Protein AF-J9FR37-F1 (afdb_monomer)

Solvent-accessible surface area (backbone atoms only — not comparable to full-atom values): 6669 Å² total; per-residue (Å²): 120,91,91,59,54,66,84,70,44,48,72,53,49,55,56,48,44,52,53,25,56,75,68,74,44,88,41,66,37,72,61,42,60,68,57,27,60,74,72,64,44,54,15,34,37,24,54,89,86,44,67,54,56,48,58,48,40,70,74,58,43,90,83,41,47,37,31,35,55,22,74,49,56,66,43,48,56,51,39,56,76,31,67,40,76,46,68,50,74,40,38,58,58,89,67,84,90,48,95,80,69,65,75,61,36,39,72,66,42,50,63,73,57,109

Sequence (114 aa):
MKGATDEEVEPIALRLQEACRKAGATFILDDRVELCQKIKADGVHLGKNDMPVDQARQMLGEEFLIGGTANTFEDIRALKRRSADYIGCGPFRFTTTKEKLAPTLGLDGYRAIM

Radius of gyration: 15.0 Å; Cα contacts (8 Å, |Δi|>4): 151; chains: 1; bounding box: 32×30×41 Å

Nearest PDB structures (foldseek):
  3nl6-assembly1_A-2  TM=9.222E-01  e=8.484E-09  Nakaseomyces glabratus
  3nl5-assembly1_B-2  TM=9.373E-01  e=5.311E-08  Nakaseomyces glabratus
  3nl6-assembly1_C-2  TM=9.096E-01  e=5.311E-08  Nakaseomyces glabratus
  3nl5-assembly1_C-2  TM=9.455E-01  e=1.245E-07  Nakaseomyces glabratus
  3o63-assembly2_B-3  TM=9.100E-01  e=4.047E-07  Mycobacterium tuberculosis

Foldseek 3Di:
DPPDDLVVCLVVLLVVQVVCVVVVHAREDELCLPSCQVSVGQAYEYEPPGPDLLVSCVVNPPRHAYEYEDAALVRVVVCVVSPHPYYDYFDQDDDPPDPDDDPGCHPVNVVVND

Secondary structure (DSSP, 8-state):
-TT--HHHHHHHHHHHHHHHHHHT---EEES-HHHHHHHT-SEEEE-TTSS-HHHHHHHHGGGSEEEEEESSHHHHHHHHHTT-SEEEE--SS--SS-SSPPPP-HHHHHHHH-

InterPro domains:
  IPR013785 Aldolase-type TIM barrel [G3DSA:3.20.20.70] (1-114)
  IPR022998 Thiamine phosphate synthase/TenI [PF02581] (2-113)
  IPR022998 Thiamine phosphate synthase/TenI [cd00564] (2-113)
  IPR036206 Thiamin phosphate synthase superfamily [SSF51391] (2-113)

pLDDT: mean 95.05, std 5.68, range [71.25, 98.81]

Mean predicted aligned error: 3.2 Å

Structure (mmCIF, N/CA/C/O backbone):
data_AF-J9FR37-F1
#
_entry.id   AF-J9FR37-F1
#
loop_
_atom_site.group_PDB
_atom_site.id
_atom_site.type_symbol
_atom_site.label_atom_id
_atom_site.label_alt_id
_atom_site.label_comp_id
_atom_site.label_asym_id
_atom_site.label_entity_id
_atom_site.label_seq_id
_atom_site.pdbx_PDB_ins_code
_atom_site.Cartn_x
_atom_site.Cartn_y
_atom_site.Cartn_z
_atom_site.occupancy
_atom_site.B_iso_or_equiv
_atom_site.auth_seq_id
_atom_site.auth_comp_id
_atom_site.auth_asym_id
_atom_site.auth_atom_id
_atom_site.pdbx_PDB_model_num
ATOM 1 N N . MET A 1 1 ? 1.545 10.202 6.184 1.00 71.25 1 MET A N 1
ATOM 2 C CA . MET A 1 1 ? 2.615 11.225 6.260 1.00 71.25 1 MET A CA 1
ATOM 3 C C . MET A 1 1 ? 3.949 10.506 6.234 1.00 71.25 1 MET A C 1
ATOM 5 O O . MET A 1 1 ? 4.179 9.659 7.093 1.00 71.25 1 MET A O 1
ATOM 9 N N . LYS A 1 2 ? 4.783 10.768 5.224 1.00 80.12 2 LYS A N 1
ATOM 10 C CA . LYS A 1 2 ? 6.084 10.102 5.092 1.00 80.12 2 LYS A CA 1
ATOM 11 C C . LYS A 1 2 ? 7.061 10.710 6.105 1.00 80.12 2 LYS A C 1
ATOM 13 O O . LYS A 1 2 ? 7.136 11.930 6.193 1.00 80.12 2 LYS A O 1
ATOM 18 N N . GLY A 1 3 ? 7.746 9.875 6.886 1.00 85.81 3 GLY A N 1
ATOM 19 C CA . GLY A 1 3 ? 8.700 10.310 7.920 1.00 85.81 3 GLY A CA 1
ATOM 20 C C . GLY A 1 3 ? 8.108 10.671 9.291 1.00 85.81 3 GLY A C 1
ATOM 21 O O . GLY A 1 3 ? 8.877 10.887 10.217 1.00 85.81 3 GLY A O 1
ATOM 22 N N . ALA A 1 4 ? 6.780 10.707 9.439 1.00 93.06 4 ALA A N 1
ATOM 23 C CA . ALA A 1 4 ? 6.120 10.909 10.734 1.00 93.06 4 ALA A CA 1
ATOM 24 C C . ALA A 1 4 ? 6.113 9.621 11.575 1.00 93.06 4 ALA A C 1
ATOM 26 O O . ALA A 1 4 ? 6.096 8.521 11.007 1.00 93.06 4 ALA A O 1
ATOM 27 N N . THR A 1 5 ? 6.072 9.732 12.901 1.00 96.06 5 THR A N 1
ATOM 28 C CA . THR A 1 5 ? 5.952 8.559 13.783 1.00 96.06 5 THR A CA 1
ATOM 29 C C . THR A 1 5 ? 4.521 8.016 13.808 1.00 96.06 5 THR A C 1
ATOM 31 O O . THR A 1 5 ? 3.587 8.653 13.312 1.00 96.06 5 THR A O 1
ATOM 34 N N . ASP A 1 6 ? 4.328 6.811 14.346 1.00 95.81 6 ASP A N 1
ATOM 35 C CA . ASP A 1 6 ? 2.978 6.259 14.512 1.00 95.81 6 ASP A CA 1
ATOM 36 C C . ASP A 1 6 ? 2.157 7.076 15.517 1.00 95.81 6 ASP A C 1
ATOM 38 O O . ASP A 1 6 ? 0.965 7.272 15.291 1.00 95.81 6 ASP A O 1
ATOM 42 N N . GLU A 1 7 ? 2.782 7.640 16.557 1.00 96.50 7 GLU A N 1
ATOM 43 C CA . GLU A 1 7 ? 2.098 8.503 17.529 1.00 96.50 7 GLU A CA 1
ATOM 44 C C . GLU A 1 7 ? 1.516 9.766 16.878 1.00 96.50 7 GLU A C 1
ATOM 46 O O . GLU A 1 7 ? 0.449 10.238 17.271 1.00 96.50 7 GLU A O 1
ATOM 51 N N . GLU A 1 8 ? 2.193 10.307 15.862 1.00 97.12 8 GLU A N 1
ATOM 52 C CA . GLU A 1 8 ? 1.713 11.461 15.098 1.00 97.12 8 GLU A CA 1
ATOM 53 C C . GLU A 1 8 ? 0.606 11.076 14.104 1.00 97.12 8 GLU A C 1
ATOM 55 O O . GLU A 1 8 ? -0.329 11.846 13.867 1.00 97.12 8 GLU A O 1
ATOM 60 N N . VAL A 1 9 ? 0.703 9.887 13.501 1.00 97.75 9 VAL A N 1
ATOM 61 C CA . VAL A 1 9 ? -0.199 9.440 12.429 1.00 97.75 9 VAL A CA 1
ATOM 62 C C . VAL A 1 9 ? -1.505 8.866 12.967 1.00 97.75 9 VAL A C 1
ATOM 64 O O . VAL A 1 9 ? -2.562 9.142 12.397 1.00 97.75 9 VAL A O 1
ATOM 67 N N . GLU A 1 10 ? -1.465 8.103 14.056 1.00 98.06 10 GLU A N 1
ATOM 68 C CA . GLU A 1 10 ? -2.620 7.421 14.646 1.00 98.06 10 GLU A CA 1
ATOM 69 C C . GLU A 1 10 ? -3.846 8.325 14.885 1.00 98.06 10 GLU A C 1
ATOM 71 O O . GLU A 1 10 ? -4.926 7.982 14.389 1.00 98.06 10 GLU A O 1
ATOM 76 N N . PRO A 1 11 ? -3.748 9.497 15.551 1.00 98.19 11 PRO A N 1
ATOM 77 C CA . PRO A 1 11 ? -4.922 10.340 15.788 1.00 98.19 11 PRO A CA 1
ATOM 78 C C . PRO A 1 11 ? -5.538 10.883 14.490 1.00 98.19 11 PRO A C 1
ATOM 80 O O . PRO A 1 11 ? -6.747 11.114 14.419 1.00 98.19 11 PRO A O 1
ATOM 83 N N . ILE A 1 12 ? -4.731 11.081 13.446 1.00 98.06 12 ILE A N 1
ATOM 84 C CA . ILE A 1 12 ? -5.207 11.518 12.129 1.00 98.06 12 ILE A CA 1
ATOM 85 C C . ILE A 1 12 ? -5.866 10.343 11.402 1.00 98.06 12 ILE A C 1
ATOM 87 O O . ILE A 1 12 ? -6.953 10.501 10.845 1.00 98.06 12 ILE A O 1
ATOM 91 N N . ALA A 1 13 ? -5.242 9.164 11.444 1.00 98.12 13 ALA A N 1
ATOM 92 C CA . ALA A 1 13 ? -5.752 7.948 10.827 1.00 98.12 13 ALA A CA 1
ATOM 93 C C . ALA A 1 13 ? -7.130 7.569 11.381 1.00 98.12 13 ALA A C 1
ATOM 95 O O . ALA A 1 13 ? -8.038 7.327 10.594 1.00 98.12 13 ALA A O 1
ATOM 96 N N . LEU A 1 14 ? -7.331 7.623 12.702 1.00 98.56 14 LEU A N 1
ATOM 97 C CA . LEU A 1 14 ? -8.628 7.342 13.332 1.00 98.56 14 LEU A CA 1
ATOM 98 C C . LEU A 1 14 ? -9.735 8.292 12.843 1.00 98.56 14 LEU A C 1
ATOM 100 O O . LEU A 1 14 ? -10.842 7.859 12.520 1.00 98.56 14 LEU A O 1
ATOM 104 N N . ARG A 1 15 ? -9.430 9.591 12.723 1.00 98.44 15 ARG A N 1
ATOM 105 C CA . ARG A 1 15 ? -10.385 10.592 12.212 1.00 98.44 15 ARG A CA 1
ATOM 106 C C . ARG A 1 15 ? -10.735 10.355 10.743 1.00 98.44 15 ARG A C 1
ATOM 108 O O . ARG A 1 15 ? -11.892 10.511 10.356 1.00 98.44 15 ARG A O 1
ATOM 115 N N . LEU A 1 16 ? -9.747 9.993 9.924 1.00 98.25 16 LEU A N 1
ATOM 116 C CA . LEU A 1 16 ? -9.955 9.688 8.507 1.00 98.25 16 LEU A CA 1
ATOM 117 C C . LEU A 1 16 ? -10.712 8.373 8.316 1.00 98.25 16 LEU A C 1
ATOM 119 O O . LEU A 1 16 ? -11.625 8.329 7.500 1.00 98.25 16 LEU A O 1
ATOM 123 N N . GLN A 1 17 ? -10.406 7.344 9.106 1.00 98.38 17 GLN A N 1
ATOM 124 C CA . GLN A 1 17 ? -11.120 6.070 9.097 1.00 98.38 17 GLN A CA 1
ATOM 125 C C . GLN A 1 17 ? -12.610 6.271 9.400 1.00 98.38 17 GLN A C 1
ATOM 127 O O . GLN A 1 17 ? -13.464 5.717 8.708 1.00 98.38 17 GLN A O 1
ATOM 132 N N . GLU A 1 18 ? -12.951 7.102 10.391 1.00 98.50 18 GLU A N 1
ATOM 133 C CA . GLU A 1 18 ? -14.350 7.422 10.688 1.00 98.50 18 GLU A CA 1
ATOM 134 C C . GLU A 1 18 ? -15.034 8.159 9.524 1.00 98.50 18 GLU A C 1
ATOM 136 O O . GLU A 1 18 ? -16.180 7.855 9.180 1.00 98.50 18 GLU A O 1
ATOM 141 N N . ALA A 1 19 ? -14.334 9.101 8.885 1.00 98.56 19 ALA A N 1
ATOM 142 C CA . ALA A 1 19 ? -14.846 9.808 7.714 1.00 98.56 19 ALA A CA 1
ATOM 143 C C . ALA A 1 19 ? -15.066 8.862 6.518 1.00 98.56 19 ALA A C 1
ATOM 145 O O . ALA A 1 19 ? -16.124 8.913 5.890 1.00 98.56 19 ALA A O 1
ATOM 146 N N . CYS A 1 20 ? -14.120 7.958 6.246 1.00 98.56 20 CYS A N 1
ATOM 147 C CA . CYS A 1 20 ? -14.242 6.916 5.227 1.00 98.56 20 CYS A CA 1
ATOM 148 C C . CYS A 1 20 ? -15.438 6.003 5.510 1.00 98.56 20 CYS A C 1
ATOM 150 O O . CYS A 1 20 ? -16.269 5.803 4.627 1.00 98.56 20 CYS A O 1
ATOM 152 N N . ARG A 1 21 ? -15.608 5.549 6.760 1.00 97.94 21 ARG A N 1
ATOM 153 C CA . ARG A 1 21 ? -16.754 4.724 7.167 1.00 97.94 21 ARG A CA 1
ATOM 154 C C . ARG A 1 21 ? -18.087 5.431 6.923 1.00 97.94 21 ARG A C 1
ATOM 156 O O . ARG A 1 21 ? -19.003 4.826 6.375 1.00 97.94 21 ARG A O 1
ATOM 163 N N . LYS A 1 22 ? -18.194 6.715 7.283 1.00 98.56 22 LYS A N 1
ATOM 164 C CA . LYS A 1 22 ? -19.393 7.540 7.028 1.00 98.56 22 LYS A CA 1
ATOM 165 C C . LYS A 1 22 ? -19.688 7.705 5.535 1.00 98.56 22 LYS A C 1
ATOM 167 O O . LYS A 1 22 ? -20.849 7.821 5.161 1.00 98.56 22 LYS A O 1
ATOM 172 N N . ALA A 1 23 ? -18.652 7.702 4.700 1.00 98.50 23 ALA A N 1
ATOM 173 C CA . ALA A 1 23 ? -18.767 7.792 3.249 1.00 98.50 23 ALA A CA 1
ATOM 174 C C . ALA A 1 23 ? -18.931 6.427 2.548 1.00 98.50 23 ALA A C 1
ATOM 176 O O . ALA A 1 23 ? -19.085 6.400 1.330 1.00 98.50 23 ALA A O 1
ATOM 177 N N . GLY A 1 24 ? -18.876 5.303 3.276 1.00 98.12 24 GLY A N 1
ATOM 178 C CA . GLY A 1 24 ? -18.854 3.961 2.679 1.00 98.12 24 GLY A CA 1
ATOM 179 C C . GLY A 1 24 ? -17.590 3.671 1.858 1.00 98.12 24 GLY A C 1
ATOM 180 O O . GLY A 1 24 ? -17.629 2.857 0.941 1.00 98.12 24 GLY A O 1
ATOM 181 N N . ALA A 1 25 ? -16.486 4.362 2.152 1.00 98.44 25 ALA A N 1
ATOM 182 C CA . ALA A 1 25 ? -15.208 4.220 1.465 1.00 98.44 25 ALA A CA 1
ATOM 183 C C . ALA A 1 25 ? -14.245 3.314 2.247 1.00 98.44 25 ALA A C 1
ATOM 185 O O . ALA A 1 25 ? -14.227 3.338 3.476 1.00 98.44 25 ALA A O 1
ATOM 186 N N . THR 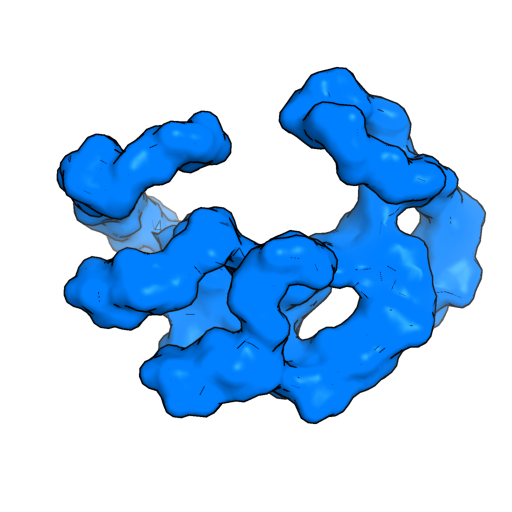A 1 26 ? -13.400 2.577 1.522 1.00 98.38 26 THR A N 1
ATOM 187 C CA . THR A 1 26 ? -12.309 1.770 2.087 1.00 98.38 26 THR A CA 1
ATOM 188 C C . THR A 1 26 ? -11.150 2.658 2.536 1.00 98.38 26 THR A C 1
ATOM 190 O O . THR A 1 26 ? -10.686 3.517 1.782 1.00 98.38 26 THR A O 1
ATOM 193 N N . PHE A 1 27 ? -10.653 2.430 3.748 1.00 98.56 27 PHE A N 1
ATOM 194 C CA . PHE A 1 27 ? -9.521 3.128 4.340 1.00 98.56 27 PHE A CA 1
ATOM 195 C C . PHE A 1 27 ? -8.276 2.232 4.392 1.00 98.56 27 PHE A C 1
ATOM 197 O O . PHE A 1 27 ? -8.203 1.288 5.178 1.00 98.56 27 PHE A O 1
ATOM 204 N N . ILE A 1 28 ? -7.281 2.568 3.567 1.00 98.50 28 ILE A N 1
ATOM 205 C CA . ILE A 1 28 ? -6.005 1.854 3.462 1.00 98.50 28 ILE A CA 1
ATOM 206 C C . ILE A 1 28 ? -4.875 2.724 4.018 1.00 98.50 28 ILE A C 1
ATOM 208 O O . ILE A 1 28 ? -4.731 3.881 3.615 1.00 98.50 28 ILE A O 1
ATOM 212 N 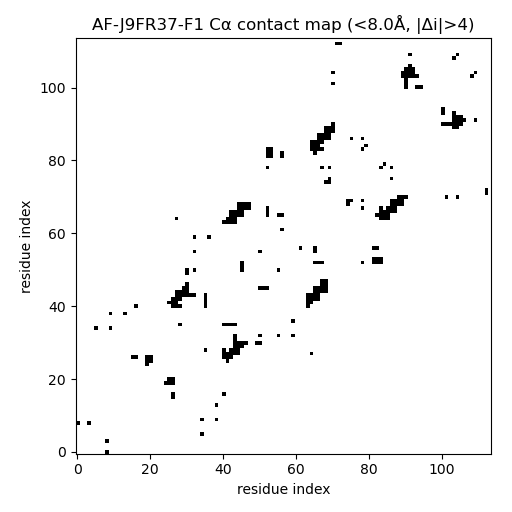N . LEU A 1 29 ? -4.057 2.167 4.911 1.00 98.00 29 LEU A N 1
ATOM 213 C CA . LEU A 1 29 ? -2.827 2.808 5.378 1.00 98.00 29 LEU A CA 1
ATOM 214 C C . LEU A 1 29 ? -1.654 2.517 4.440 1.00 98.00 29 LEU A C 1
ATOM 216 O O . LEU A 1 29 ? -1.541 1.439 3.873 1.00 98.00 29 LEU A O 1
ATOM 220 N N . ASP A 1 30 ? -0.756 3.481 4.299 1.00 96.88 30 ASP A N 1
ATOM 221 C CA . ASP A 1 30 ? 0.495 3.322 3.551 1.00 96.88 30 ASP A CA 1
ATOM 222 C C . ASP A 1 30 ? 1.590 2.850 4.521 1.00 96.88 30 ASP A C 1
ATOM 224 O O . ASP A 1 30 ? 1.723 3.428 5.606 1.00 96.88 30 ASP A O 1
ATOM 228 N N . ASP A 1 31 ? 2.328 1.803 4.146 1.00 96.44 31 ASP A N 1
ATOM 229 C CA . ASP A 1 31 ? 3.542 1.248 4.780 1.00 96.44 31 ASP A CA 1
ATOM 230 C C . ASP A 1 31 ? 3.414 0.696 6.222 1.00 96.44 31 ASP A C 1
ATOM 232 O O . ASP A 1 31 ? 4.282 -0.042 6.684 1.00 96.44 31 ASP A O 1
ATOM 236 N N . ARG A 1 32 ? 2.343 1.025 6.954 1.00 97.38 32 ARG A N 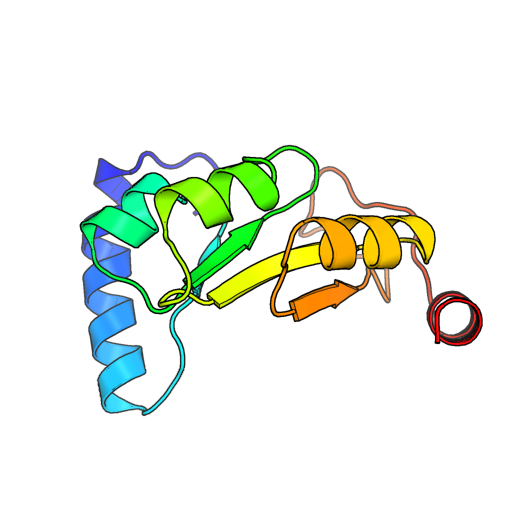1
ATOM 237 C CA . ARG A 1 32 ? 2.235 0.832 8.416 1.00 97.38 32 ARG A CA 1
ATOM 238 C C . ARG A 1 32 ? 1.376 -0.372 8.801 1.00 97.38 32 ARG A C 1
ATOM 240 O O . ARG A 1 32 ? 0.210 -0.221 9.173 1.00 97.38 32 ARG A O 1
ATOM 247 N N . VAL A 1 33 ? 1.954 -1.569 8.725 1.00 98.19 33 VAL A N 1
ATOM 248 C CA . VAL A 1 33 ? 1.256 -2.841 9.000 1.00 98.19 33 VAL A CA 1
ATOM 249 C C . VAL A 1 33 ? 0.796 -2.942 10.458 1.00 98.19 33 VAL A C 1
ATOM 251 O O . VAL A 1 33 ? -0.358 -3.272 10.727 1.00 98.19 33 VAL A O 1
ATOM 254 N N . GLU A 1 34 ? 1.664 -2.608 11.407 1.00 98.06 34 GLU A N 1
ATOM 255 C CA . GLU A 1 34 ? 1.386 -2.681 12.842 1.00 98.06 34 GLU A CA 1
ATOM 256 C C . GLU A 1 34 ? 0.279 -1.702 13.240 1.00 98.06 34 GLU A C 1
ATOM 258 O O . GLU A 1 34 ? -0.659 -2.068 13.953 1.00 98.06 34 GLU A O 1
ATOM 263 N N . LEU A 1 35 ? 0.337 -0.467 12.729 1.00 98.06 35 LEU A N 1
ATOM 264 C CA . LEU A 1 35 ? -0.707 0.525 12.971 1.00 98.06 35 LEU A CA 1
ATOM 265 C C . LEU A 1 35 ? -2.037 0.098 12.336 1.00 98.06 35 LEU A C 1
ATOM 267 O O . LEU A 1 35 ? -3.080 0.252 12.971 1.00 98.06 35 LEU A O 1
ATOM 271 N N . CYS A 1 36 ? -2.007 -0.478 11.127 1.00 98.38 36 CYS A N 1
ATOM 272 C CA . CYS A 1 36 ? -3.184 -1.049 10.467 1.00 98.38 36 CYS A CA 1
ATOM 273 C C . CYS A 1 36 ? -3.874 -2.091 11.349 1.00 98.38 36 CYS A C 1
ATOM 275 O O . CYS A 1 36 ? -5.088 -2.009 11.554 1.00 98.38 36 CYS A O 1
ATOM 277 N N . GLN A 1 37 ? -3.103 -3.005 11.943 1.00 98.06 37 GLN A N 1
ATOM 278 C CA . GLN A 1 37 ? -3.627 -3.980 12.894 1.00 98.06 37 GLN A CA 1
ATOM 279 C C . GLN A 1 37 ? -4.186 -3.304 14.154 1.00 98.06 37 GLN A C 1
ATOM 281 O O . GLN A 1 37 ? -5.309 -3.598 14.569 1.00 98.06 37 GLN A O 1
ATOM 286 N N . LYS A 1 38 ? -3.424 -2.373 14.746 1.00 98.19 38 LYS A N 1
ATOM 287 C CA . LYS A 1 38 ? -3.770 -1.679 15.995 1.00 98.19 38 LYS A CA 1
ATOM 288 C C . LYS A 1 38 ? -5.113 -0.957 15.906 1.00 98.19 38 LYS A C 1
ATOM 290 O O . LYS A 1 38 ? -5.945 -1.109 16.799 1.00 98.19 38 LYS A O 1
ATOM 295 N N . ILE A 1 39 ? -5.330 -0.184 14.840 1.00 97.88 39 ILE A N 1
ATOM 296 C CA . ILE A 1 39 ? -6.561 0.606 14.664 1.00 97.88 39 ILE A CA 1
ATOM 297 C C . ILE A 1 39 ? -7.652 -0.144 13.895 1.00 97.88 39 ILE A C 1
ATOM 299 O O . ILE A 1 39 ? -8.739 0.397 13.687 1.00 97.88 39 ILE A O 1
ATOM 303 N N . LYS A 1 40 ? -7.375 -1.385 13.469 1.00 97.69 40 LYS A N 1
ATOM 304 C CA . LYS A 1 40 ? -8.258 -2.196 12.623 1.00 97.69 40 LYS A CA 1
ATOM 305 C C . LYS A 1 40 ? -8.705 -1.425 11.375 1.00 97.69 40 LYS A C 1
ATOM 307 O O . LYS A 1 40 ? -9.902 -1.269 11.130 1.00 97.69 40 LYS A O 1
ATOM 312 N N . ALA A 1 41 ? -7.738 -0.861 10.647 1.00 98.25 41 ALA A N 1
ATOM 313 C CA . ALA A 1 41 ? -7.994 -0.270 9.333 1.00 98.25 41 ALA A CA 1
ATOM 314 C C . ALA A 1 41 ? -8.455 -1.353 8.343 1.00 98.25 41 ALA A C 1
ATOM 316 O O . ALA A 1 41 ? -8.297 -2.541 8.612 1.00 98.25 41 ALA A O 1
ATOM 317 N N . ASP A 1 42 ? -9.001 -0.958 7.193 1.00 98.62 42 ASP A N 1
ATOM 318 C CA . ASP A 1 42 ? -9.498 -1.938 6.217 1.00 98.62 42 ASP A CA 1
ATOM 319 C C . ASP A 1 42 ? -8.346 -2.643 5.479 1.00 98.62 42 ASP A C 1
ATOM 321 O O . ASP A 1 42 ? -8.526 -3.717 4.903 1.00 98.62 42 ASP A O 1
ATOM 325 N N . GLY A 1 43 ? -7.148 -2.052 5.487 1.00 98.69 43 GLY A N 1
ATOM 326 C CA . GLY A 1 43 ? -5.971 -2.658 4.886 1.00 98.69 43 GLY A CA 1
ATOM 327 C C . GLY A 1 43 ? -4.737 -1.768 4.826 1.00 98.69 43 GLY A C 1
ATOM 328 O O . GLY A 1 43 ? -4.717 -0.644 5.338 1.00 98.69 43 GLY A O 1
ATOM 329 N N . VAL A 1 44 ? -3.708 -2.279 4.150 1.00 98.62 44 VAL A N 1
ATOM 330 C CA . VAL A 1 44 ? -2.408 -1.629 3.960 1.00 98.62 44 VAL A CA 1
ATOM 331 C C . VAL A 1 44 ? -1.942 -1.700 2.501 1.00 98.62 44 VAL A C 1
ATOM 333 O O . VAL A 1 44 ? -2.200 -2.679 1.800 1.00 98.62 44 VAL A O 1
ATOM 336 N N . HIS A 1 45 ? -1.234 -0.673 2.035 1.00 98.62 45 HIS A N 1
ATOM 337 C CA . HIS A 1 45 ? -0.470 -0.698 0.791 1.00 98.62 45 HIS A CA 1
ATOM 338 C C . HIS A 1 45 ? 1.025 -0.684 1.098 1.00 98.62 45 HIS A C 1
ATOM 340 O O . HIS A 1 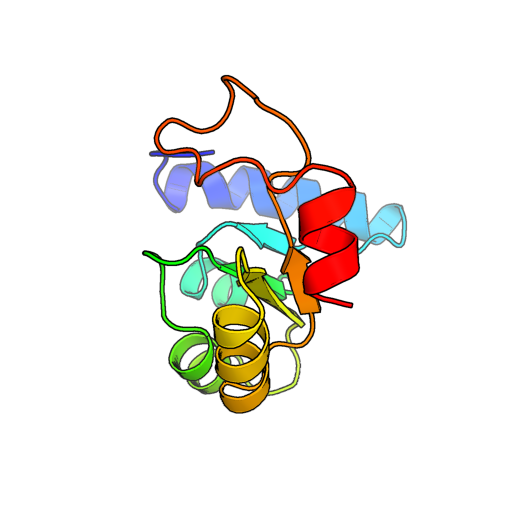45 ? 1.470 0.110 1.921 1.00 98.62 45 HIS A O 1
ATOM 346 N N . LEU A 1 46 ? 1.786 -1.555 0.433 1.00 98.25 46 LEU A N 1
ATOM 347 C CA . LEU A 1 46 ? 3.209 -1.755 0.691 1.00 98.25 46 LEU A CA 1
ATOM 348 C C . LEU A 1 46 ? 4.020 -1.515 -0.583 1.00 98.25 46 LEU A C 1
ATOM 350 O O . LEU A 1 46 ? 3.757 -2.085 -1.652 1.00 98.25 46 LEU A O 1
ATOM 354 N N . GLY A 1 47 ? 5.028 -0.661 -0.479 1.00 96.00 47 GLY A N 1
ATOM 355 C CA . GLY A 1 47 ? 6.064 -0.517 -1.484 1.00 96.00 47 GLY A CA 1
ATOM 356 C C . GLY A 1 47 ? 7.087 -1.656 -1.440 1.00 96.00 47 GLY A C 1
ATOM 357 O O . GLY A 1 47 ? 6.988 -2.635 -0.705 1.00 96.00 47 GLY A O 1
ATOM 358 N N . LYS A 1 48 ? 8.109 -1.545 -2.294 1.00 93.25 48 LYS A N 1
ATOM 359 C CA . LYS A 1 48 ? 9.140 -2.588 -2.454 1.00 93.25 48 LYS A CA 1
ATOM 360 C C . LYS A 1 48 ? 10.136 -2.672 -1.297 1.00 93.25 48 LYS A C 1
ATOM 362 O O . LYS A 1 48 ? 10.829 -3.679 -1.191 1.00 93.25 48 LYS A O 1
ATOM 367 N N . ASN A 1 49 ? 10.249 -1.607 -0.507 1.00 92.88 49 ASN A N 1
ATOM 368 C CA . ASN A 1 49 ? 11.223 -1.497 0.582 1.00 92.88 49 ASN A CA 1
ATOM 369 C C . ASN A 1 49 ? 10.561 -1.550 1.965 1.00 92.88 49 ASN A C 1
ATOM 371 O O . ASN A 1 49 ? 11.257 -1.400 2.965 1.00 92.88 49 ASN A O 1
ATOM 375 N N . ASP A 1 50 ? 9.244 -1.728 2.001 1.00 95.88 50 ASP A N 1
ATOM 376 C CA . ASP A 1 50 ? 8.457 -1.811 3.224 1.00 95.88 50 ASP A CA 1
ATOM 377 C C . ASP A 1 50 ? 8.384 -3.274 3.681 1.00 95.88 50 ASP A C 1
ATOM 379 O O . ASP A 1 50 ? 9.098 -4.141 3.157 1.00 95.88 50 ASP A O 1
ATOM 383 N N . MET A 1 51 ? 7.532 -3.571 4.664 1.00 97.94 51 MET A N 1
ATOM 384 C CA . MET A 1 51 ? 7.314 -4.952 5.088 1.00 97.94 51 MET A CA 1
ATOM 385 C C . MET A 1 51 ? 6.931 -5.831 3.879 1.00 97.94 51 MET A C 1
ATOM 387 O O . MET A 1 51 ? 6.064 -5.450 3.090 1.00 97.94 51 MET A O 1
ATOM 391 N N . PRO A 1 52 ? 7.540 -7.017 3.705 1.00 98.19 52 PRO A N 1
ATOM 392 C CA . PRO A 1 52 ? 7.124 -7.943 2.661 1.00 98.19 52 PRO A CA 1
ATOM 393 C C . PRO A 1 52 ? 5.650 -8.346 2.810 1.00 98.19 52 PRO A C 1
ATOM 395 O O . PRO A 1 52 ? 5.187 -8.657 3.904 1.00 98.19 52 PRO A O 1
ATOM 398 N N . VAL A 1 53 ? 4.914 -8.380 1.695 1.00 98.62 53 VAL A N 1
ATOM 399 C CA . VAL A 1 53 ? 3.470 -8.698 1.667 1.00 98.62 53 VAL A CA 1
ATOM 400 C C . VAL A 1 53 ? 3.133 -10.025 2.353 1.00 98.62 53 VAL A C 1
ATOM 402 O O . VAL A 1 53 ? 2.120 -10.123 3.032 1.00 98.62 53 VAL A O 1
ATOM 405 N N . ASP A 1 54 ? 3.981 -11.039 2.204 1.00 98.44 54 ASP A N 1
ATOM 406 C CA . ASP A 1 54 ? 3.812 -12.339 2.854 1.00 98.44 54 ASP A CA 1
ATOM 407 C C . ASP A 1 54 ? 3.926 -12.248 4.382 1.00 98.44 54 ASP A C 1
ATOM 409 O O . ASP A 1 54 ? 3.157 -12.899 5.087 1.00 98.44 54 ASP A O 1
ATOM 413 N N . GLN A 1 55 ? 4.822 -11.407 4.903 1.00 98.56 55 GLN A N 1
ATOM 414 C CA . GLN A 1 55 ? 4.904 -11.129 6.342 1.00 98.56 55 GLN A CA 1
ATOM 415 C C . GLN A 1 55 ? 3.694 -10.325 6.826 1.00 98.56 55 GLN A C 1
ATOM 417 O O . GLN A 1 55 ? 3.088 -10.678 7.837 1.00 98.56 55 GLN A O 1
ATOM 422 N N . ALA A 1 56 ? 3.274 -9.310 6.066 1.00 98.50 56 ALA A N 1
ATOM 423 C CA . ALA A 1 56 ? 2.069 -8.549 6.383 1.00 98.50 56 ALA A CA 1
ATOM 424 C C . ALA A 1 56 ? 0.825 -9.454 6.417 1.00 98.50 56 ALA A C 1
ATOM 426 O O . ALA A 1 56 ? 0.020 -9.357 7.341 1.00 98.50 56 ALA A O 1
ATOM 427 N N . ARG A 1 57 ? 0.700 -10.398 5.472 1.00 98.56 57 ARG A N 1
ATOM 428 C CA . ARG A 1 57 ? -0.384 -11.391 5.456 1.00 98.56 57 ARG A CA 1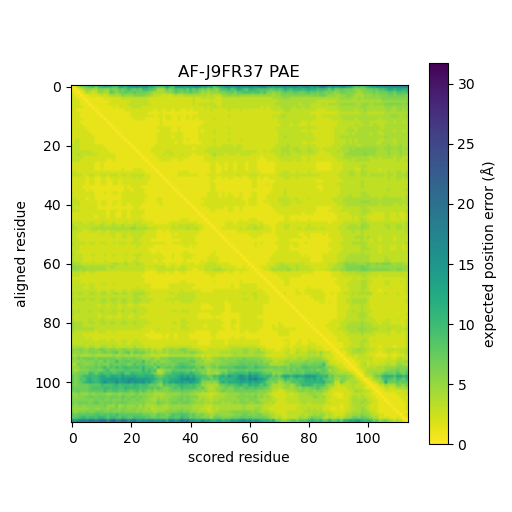
ATOM 429 C C . ARG A 1 57 ? -0.345 -12.308 6.674 1.00 98.56 57 ARG A C 1
ATOM 431 O O . ARG A 1 57 ? -1.395 -12.585 7.241 1.00 98.56 57 ARG A O 1
ATOM 438 N N . GLN A 1 58 ? 0.836 -12.753 7.105 1.00 98.38 58 GLN A N 1
ATOM 439 C CA . GLN A 1 58 ? 0.975 -13.560 8.325 1.00 98.38 58 GLN A CA 1
ATOM 440 C C . GLN A 1 58 ? 0.519 -12.804 9.580 1.00 98.38 58 GLN A C 1
ATOM 442 O O . GLN A 1 58 ? -0.066 -13.412 10.472 1.00 98.38 58 GLN A O 1
ATOM 447 N N . MET A 1 59 ? 0.769 -11.494 9.649 1.00 98.25 59 MET A N 1
ATOM 448 C CA . MET A 1 59 ? 0.386 -10.662 10.793 1.00 98.25 59 MET A CA 1
ATOM 449 C C . MET A 1 59 ? -1.098 -10.290 10.790 1.00 98.25 59 MET A C 1
ATOM 451 O O . MET A 1 59 ? -1.744 -10.326 11.836 1.00 98.25 59 MET A O 1
ATOM 455 N N . LEU A 1 60 ? -1.630 -9.908 9.630 1.00 98.06 60 LEU A N 1
ATOM 456 C CA . LEU A 1 60 ? -2.986 -9.379 9.502 1.00 98.06 60 LEU A CA 1
ATOM 457 C C . LEU A 1 60 ? -4.039 -10.477 9.287 1.00 98.06 60 LEU A C 1
ATOM 459 O O . LEU A 1 60 ? -5.200 -10.285 9.632 1.00 98.06 60 LEU A O 1
ATOM 463 N N . GLY A 1 61 ? -3.654 -11.637 8.754 1.00 97.06 61 GLY A N 1
ATOM 464 C CA . GLY A 1 61 ? -4.600 -12.674 8.348 1.00 97.06 61 GLY A CA 1
ATOM 465 C C . GLY A 1 61 ? -5.405 -12.273 7.108 1.00 97.06 61 GLY A C 1
ATOM 466 O O . GLY A 1 61 ? -5.066 -11.321 6.410 1.00 97.06 61 GLY A O 1
ATOM 467 N N . GLU A 1 62 ? -6.472 -13.015 6.812 1.00 96.62 62 GLU A N 1
ATOM 468 C CA . GLU A 1 62 ? -7.288 -12.848 5.592 1.00 96.62 62 GLU A CA 1
ATOM 469 C C . GLU A 1 62 ? -8.326 -11.710 5.688 1.00 96.62 62 GLU A C 1
ATOM 471 O O . GLU A 1 62 ? -8.985 -11.391 4.705 1.00 96.62 62 GLU A O 1
ATOM 476 N N . GLU A 1 63 ? -8.497 -11.094 6.863 1.00 96.06 63 GLU A N 1
ATOM 477 C CA . GLU A 1 63 ? -9.531 -10.069 7.090 1.00 96.06 63 GLU A CA 1
ATOM 478 C C . GLU A 1 63 ? -9.168 -8.689 6.517 1.00 96.06 63 GLU A C 1
ATOM 480 O O . GLU A 1 63 ? -10.051 -7.861 6.302 1.00 96.06 63 GLU A O 1
ATOM 485 N N . PHE A 1 64 ? -7.881 -8.435 6.272 1.00 98.31 64 PHE A N 1
ATOM 486 C CA . PHE A 1 64 ? -7.376 -7.137 5.824 1.00 98.31 64 PHE A CA 1
ATOM 487 C C . PHE A 1 64 ? -7.010 -7.168 4.345 1.00 98.31 64 PHE A C 1
ATOM 489 O O . PHE A 1 64 ? -6.430 -8.142 3.858 1.00 98.31 64 PHE A O 1
ATOM 496 N N . LEU A 1 65 ? -7.256 -6.053 3.656 1.00 98.75 65 LEU A N 1
ATOM 497 C CA . LEU A 1 65 ? -6.756 -5.837 2.303 1.00 98.75 65 LEU A CA 1
ATOM 498 C C . LEU A 1 65 ? -5.251 -5.541 2.334 1.00 98.75 65 LEU A C 1
ATOM 500 O O . LEU A 1 65 ? -4.794 -4.669 3.070 1.00 98.75 65 LEU A O 1
ATOM 504 N N . ILE A 1 66 ? -4.472 -6.219 1.499 1.00 98.81 66 ILE A N 1
ATOM 505 C CA . ILE A 1 66 ? -3.028 -6.012 1.374 1.00 98.81 66 ILE A CA 1
ATOM 506 C C . ILE A 1 66 ? -2.680 -5.753 -0.087 1.00 98.81 66 ILE A C 1
ATOM 508 O O . ILE A 1 66 ? -2.786 -6.627 -0.950 1.00 98.81 66 ILE A O 1
ATOM 512 N N . GLY A 1 67 ? -2.239 -4.531 -0.364 1.00 98.69 67 GLY A N 1
ATOM 513 C CA . GLY A 1 67 ? -1.762 -4.111 -1.672 1.00 98.69 67 GLY A CA 1
ATOM 514 C C . GLY A 1 67 ? -0.247 -4.098 -1.770 1.00 98.69 67 GLY A C 1
ATOM 515 O O . GLY A 1 67 ? 0.439 -3.775 -0.805 1.00 98.69 67 GLY A O 1
ATOM 516 N N . GLY A 1 68 ? 0.276 -4.364 -2.966 1.00 98.44 68 GLY A N 1
ATOM 517 C CA . GLY A 1 68 ? 1.706 -4.228 -3.253 1.00 98.44 68 GLY A CA 1
ATOM 518 C C . GLY A 1 68 ? 2.004 -3.328 -4.449 1.00 98.44 68 GLY A C 1
ATOM 519 O O . GLY A 1 68 ? 1.272 -3.326 -5.439 1.00 98.44 68 GLY A O 1
ATOM 520 N N . THR A 1 69 ? 3.104 -2.581 -4.402 1.00 97.50 69 THR A N 1
ATOM 521 C CA . THR A 1 69 ? 3.607 -1.835 -5.566 1.00 97.50 69 THR A CA 1
ATOM 522 C C . THR A 1 69 ? 4.259 -2.776 -6.586 1.00 97.50 69 THR A C 1
ATOM 524 O O . THR A 1 69 ? 5.187 -3.515 -6.256 1.00 97.50 69 THR A O 1
ATOM 527 N N . ALA A 1 70 ? 3.840 -2.682 -7.850 1.00 96.38 70 ALA A N 1
ATOM 528 C CA . ALA A 1 70 ? 4.409 -3.420 -8.977 1.00 96.38 70 ALA A CA 1
ATOM 529 C C . ALA A 1 70 ? 4.883 -2.472 -10.089 1.00 96.38 70 ALA A C 1
ATOM 531 O O . ALA A 1 70 ? 4.200 -1.511 -10.444 1.00 96.38 70 ALA A O 1
ATOM 532 N N . ASN A 1 71 ? 6.043 -2.758 -10.675 1.00 94.94 71 ASN A N 1
ATOM 533 C CA . ASN A 1 71 ? 6.575 -2.044 -11.839 1.00 94.94 71 ASN A CA 1
ATOM 534 C C . ASN A 1 71 ? 6.828 -2.987 -13.027 1.00 94.94 71 ASN A C 1
ATOM 536 O O . ASN A 1 71 ? 6.974 -2.520 -14.148 1.00 94.94 71 ASN A O 1
ATOM 540 N N . THR A 1 72 ? 6.884 -4.301 -12.805 1.00 94.50 72 THR A N 1
ATOM 541 C CA . THR A 1 72 ? 7.095 -5.311 -13.852 1.00 94.50 72 THR A CA 1
ATOM 542 C C . THR A 1 72 ? 6.104 -6.464 -13.726 1.00 94.50 72 THR A C 1
ATOM 544 O O . THR A 1 72 ? 5.458 -6.641 -12.691 1.00 94.50 72 THR A O 1
ATOM 547 N N . PHE A 1 73 ? 6.006 -7.295 -14.763 1.00 94.88 73 PHE A N 1
ATOM 548 C CA . PHE A 1 73 ? 5.208 -8.519 -14.704 1.00 94.88 73 PHE A CA 1
ATOM 549 C C . PHE A 1 73 ? 5.733 -9.501 -13.639 1.00 94.88 73 PHE A C 1
ATOM 551 O O . PHE A 1 73 ? 4.964 -10.187 -12.961 1.00 94.88 73 PHE A O 1
ATOM 558 N N . GLU A 1 74 ? 7.049 -9.546 -13.433 1.00 95.94 74 GLU A N 1
ATOM 559 C CA . GLU A 1 74 ? 7.694 -10.329 -12.379 1.00 95.94 74 GLU A CA 1
ATOM 560 C C . GLU A 1 74 ? 7.243 -9.886 -10.987 1.00 95.94 74 GLU A C 1
ATOM 562 O O . GLU A 1 74 ? 6.958 -10.752 -10.155 1.00 95.94 74 GLU A O 1
ATOM 567 N N . ASP A 1 75 ? 7.117 -8.574 -10.751 1.00 96.62 75 ASP A N 1
ATOM 568 C CA . ASP A 1 75 ? 6.593 -8.046 -9.489 1.00 96.62 75 AS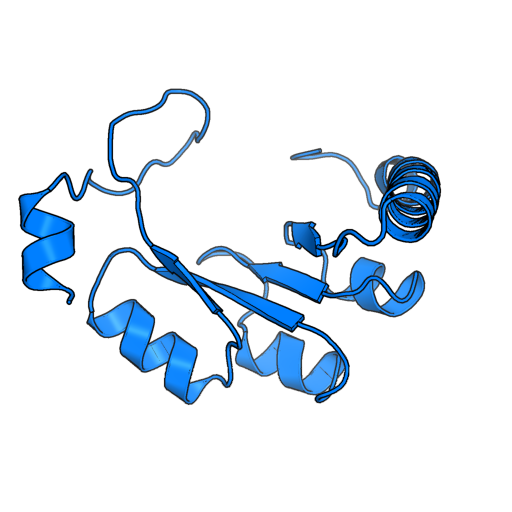P A CA 1
ATOM 569 C C . ASP A 1 75 ? 5.164 -8.543 -9.252 1.00 96.62 75 ASP A C 1
ATOM 571 O O . ASP A 1 75 ? 4.855 -9.039 -8.171 1.00 96.62 75 ASP A O 1
ATOM 575 N N . ILE A 1 76 ? 4.301 -8.488 -10.273 1.00 96.75 76 ILE A N 1
ATOM 576 C CA . ILE A 1 76 ? 2.909 -8.959 -10.178 1.00 96.75 76 ILE A CA 1
ATOM 577 C C . ILE A 1 76 ? 2.866 -10.444 -9.820 1.00 96.75 76 ILE A C 1
ATOM 579 O O . ILE A 1 76 ? 2.142 -10.852 -8.910 1.00 96.75 76 ILE A O 1
ATOM 583 N N . ARG A 1 77 ? 3.673 -11.270 -10.498 1.00 97.44 77 ARG A N 1
ATOM 584 C CA . ARG A 1 77 ? 3.760 -12.704 -10.191 1.00 97.44 77 ARG A CA 1
ATOM 585 C C . ARG A 1 77 ? 4.263 -12.951 -8.771 1.00 97.44 77 ARG A C 1
ATOM 587 O O . ARG A 1 77 ? 3.779 -13.874 -8.117 1.00 97.44 77 ARG A O 1
ATOM 594 N N . ALA A 1 78 ? 5.229 -12.166 -8.299 1.00 97.94 78 ALA A N 1
ATOM 595 C CA . ALA A 1 78 ? 5.741 -12.270 -6.938 1.00 97.94 78 ALA A CA 1
ATOM 596 C C . ALA A 1 78 ? 4.683 -11.878 -5.899 1.00 97.94 78 ALA A C 1
ATOM 598 O O . ALA A 1 78 ? 4.468 -12.630 -4.954 1.00 97.94 78 ALA A O 1
ATOM 599 N N . LEU A 1 79 ? 3.978 -10.766 -6.106 1.00 98.31 79 LEU A N 1
ATOM 600 C CA . LEU A 1 79 ? 2.905 -10.296 -5.229 1.00 98.31 79 LEU A CA 1
ATOM 601 C C . LEU A 1 79 ? 1.738 -11.284 -5.166 1.00 98.31 79 LEU A C 1
ATOM 603 O O . LEU A 1 79 ? 1.258 -11.586 -4.078 1.00 98.31 79 LEU A O 1
ATOM 607 N N . LYS A 1 80 ? 1.356 -11.880 -6.303 1.00 97.62 80 LYS A N 1
ATOM 608 C CA . LYS A 1 80 ? 0.347 -12.948 -6.338 1.00 97.62 80 LYS A CA 1
ATOM 609 C C . LYS A 1 80 ? 0.751 -14.148 -5.479 1.00 97.62 80 LYS A C 1
ATOM 611 O O . LYS A 1 80 ? -0.071 -14.671 -4.739 1.00 97.62 80 LYS A O 1
ATOM 616 N N . ARG A 1 81 ? 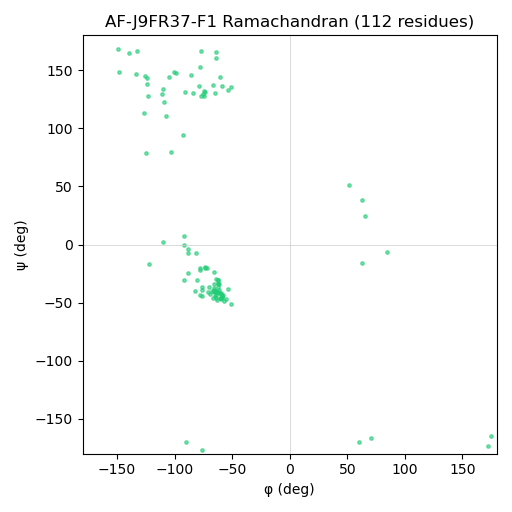2.014 -14.590 -5.559 1.00 98.19 81 ARG A N 1
ATOM 617 C CA . ARG A 1 81 ? 2.523 -15.697 -4.723 1.00 98.19 81 ARG A CA 1
ATOM 618 C C . ARG A 1 81 ? 2.571 -15.352 -3.235 1.00 98.19 81 ARG A C 1
ATOM 620 O O . ARG A 1 81 ? 2.562 -16.264 -2.421 1.00 98.19 81 ARG A O 1
ATOM 627 N N . ARG A 1 82 ? 2.647 -14.063 -2.900 1.00 98.06 82 ARG A N 1
ATOM 628 C CA . ARG A 1 82 ? 2.646 -13.546 -1.526 1.00 98.06 82 ARG A CA 1
ATOM 629 C C . ARG A 1 82 ? 1.244 -13.205 -1.009 1.00 98.06 82 ARG A C 1
ATOM 631 O O . ARG A 1 82 ? 1.139 -12.639 0.070 1.00 98.06 82 ARG A O 1
ATOM 638 N N . SER A 1 83 ? 0.188 -13.542 -1.753 1.00 97.81 83 SER A N 1
ATOM 639 C CA . SER A 1 83 ? -1.209 -13.296 -1.365 1.00 97.81 83 SER A CA 1
ATOM 640 C C . SER A 1 83 ? -1.574 -11.812 -1.213 1.00 97.81 83 SER A C 1
ATOM 642 O O . SER A 1 83 ? -2.329 -11.441 -0.312 1.00 97.81 83 SER A O 1
ATOM 644 N N . ALA A 1 84 ? -1.044 -10.958 -2.098 1.00 98.38 84 ALA A N 1
ATOM 645 C CA . ALA A 1 84 ? -1.569 -9.602 -2.273 1.00 98.38 84 ALA A CA 1
ATOM 646 C C . ALA A 1 84 ? -2.990 -9.647 -2.863 1.00 98.38 84 ALA A C 1
ATOM 648 O O . ALA A 1 84 ? -3.227 -10.372 -3.832 1.00 98.38 84 ALA A O 1
ATOM 649 N N . ASP A 1 85 ? -3.891 -8.815 -2.343 1.00 98.62 85 ASP A N 1
ATOM 650 C CA . ASP A 1 85 ? -5.267 -8.679 -2.845 1.00 98.62 85 ASP A CA 1
ATOM 651 C C . ASP A 1 85 ? -5.338 -7.777 -4.075 1.00 98.62 85 ASP A C 1
ATOM 653 O O . ASP A 1 85 ? -6.179 -7.953 -4.956 1.00 98.62 85 ASP A O 1
ATOM 657 N N . TYR A 1 86 ? -4.438 -6.795 -4.151 1.00 98.50 86 TYR A N 1
ATOM 658 C CA . TYR A 1 86 ? -4.354 -5.877 -5.276 1.00 98.50 86 TYR A CA 1
ATOM 659 C C . TYR A 1 86 ? -2.925 -5.392 -5.514 1.00 98.50 86 TYR A C 1
ATOM 661 O O . TYR A 1 86 ? -2.021 -5.560 -4.691 1.00 98.50 86 TYR A O 1
ATOM 669 N N . ILE A 1 87 ? -2.722 -4.755 -6.666 1.00 97.75 87 ILE A N 1
ATOM 670 C CA . ILE A 1 87 ? -1.448 -4.138 -7.019 1.00 97.75 87 ILE A CA 1
ATOM 671 C C . ILE A 1 87 ? -1.620 -2.657 -7.342 1.00 97.75 87 ILE A C 1
ATOM 673 O O . ILE A 1 87 ? -2.583 -2.246 -7.987 1.00 97.75 87 ILE A O 1
ATOM 677 N N . GLY A 1 88 ? -0.634 -1.860 -6.946 1.00 96.69 88 GLY A N 1
ATOM 678 C CA . GLY A 1 88 ? -0.389 -0.537 -7.502 1.00 96.69 88 GLY A CA 1
ATOM 679 C C . GLY A 1 88 ? 0.618 -0.664 -8.637 1.00 96.69 88 GLY A C 1
ATOM 680 O O . GLY A 1 88 ? 1.822 -0.682 -8.385 1.00 96.69 88 GLY A O 1
ATOM 681 N N . CYS A 1 89 ? 0.145 -0.782 -9.879 1.00 95.44 89 CYS A N 1
ATOM 682 C CA . CYS A 1 89 ? 1.023 -0.841 -11.048 1.00 95.44 89 CYS A CA 1
ATOM 683 C C . CYS A 1 89 ? 1.412 0.574 -11.490 1.00 95.44 89 CYS A C 1
ATOM 685 O O . CYS A 1 89 ? 0.534 1.425 -11.642 1.00 95.44 89 CYS A O 1
ATOM 687 N N . GLY A 1 90 ? 2.700 0.840 -11.707 1.00 94.19 90 GLY A N 1
ATOM 688 C CA . GLY A 1 90 ? 3.159 2.141 -12.192 1.00 94.19 90 GLY A CA 1
ATOM 689 C C . GLY A 1 90 ? 4.679 2.281 -12.248 1.00 94.19 90 GLY A C 1
ATOM 690 O O . GLY A 1 90 ? 5.383 1.283 -12.138 1.00 94.19 90 GLY A O 1
ATOM 691 N N . PRO A 1 91 ? 5.204 3.511 -12.377 1.00 92.88 91 PRO A N 1
ATOM 692 C CA . PRO A 1 91 ? 4.462 4.748 -12.602 1.00 92.88 91 PRO A CA 1
ATOM 693 C C . PRO A 1 91 ? 4.046 4.904 -14.072 1.00 92.88 91 PRO A C 1
ATOM 695 O O . PRO A 1 91 ? 4.844 4.689 -14.981 1.00 92.88 91 PRO A O 1
ATOM 698 N N . PHE A 1 92 ? 2.802 5.330 -14.317 1.00 92.75 92 PHE A N 1
ATOM 699 C CA . PHE A 1 92 ? 2.308 5.588 -15.677 1.00 92.75 92 PHE A CA 1
ATOM 700 C C . PHE A 1 92 ? 3.023 6.761 -16.356 1.00 92.75 92 PHE A C 1
ATOM 702 O O . PHE A 1 92 ? 3.347 6.695 -17.539 1.00 92.75 92 PHE A O 1
ATOM 709 N N . ARG A 1 93 ? 3.298 7.830 -15.606 1.00 92.12 93 ARG A N 1
ATOM 710 C CA . ARG A 1 93 ? 4.009 9.031 -16.065 1.00 92.12 93 ARG A CA 1
ATOM 711 C C . ARG A 1 93 ? 4.972 9.511 -14.988 1.00 92.12 93 ARG A C 1
ATOM 713 O O . ARG A 1 93 ? 4.871 9.103 -13.831 1.00 92.12 93 ARG A O 1
ATOM 720 N N . PHE A 1 94 ? 5.893 10.385 -15.382 1.00 90.25 94 PHE A N 1
ATOM 721 C CA . PHE A 1 94 ? 6.798 11.046 -14.452 1.00 90.25 94 PHE A CA 1
ATOM 722 C C . PHE A 1 94 ? 6.021 11.874 -13.417 1.00 90.25 94 PHE A C 1
ATOM 724 O O . PHE A 1 94 ? 5.000 12.484 -13.733 1.00 90.25 94 PHE A O 1
ATOM 731 N N . THR A 1 95 ? 6.522 11.900 -12.184 1.00 86.81 95 THR A N 1
ATOM 732 C CA . THR A 1 95 ? 6.027 12.748 -11.097 1.00 86.81 95 THR A CA 1
ATOM 733 C C . THR A 1 95 ? 7.178 13.118 -10.168 1.00 86.81 95 THR A C 1
ATOM 735 O O . THR A 1 95 ? 8.100 12.327 -9.975 1.00 86.81 95 THR A O 1
ATOM 738 N N . THR A 1 96 ? 7.109 14.300 -9.564 1.00 87.19 96 THR A N 1
ATOM 739 C CA . THR A 1 96 ? 8.062 14.766 -8.547 1.00 87.19 96 THR A CA 1
ATOM 740 C C . THR A 1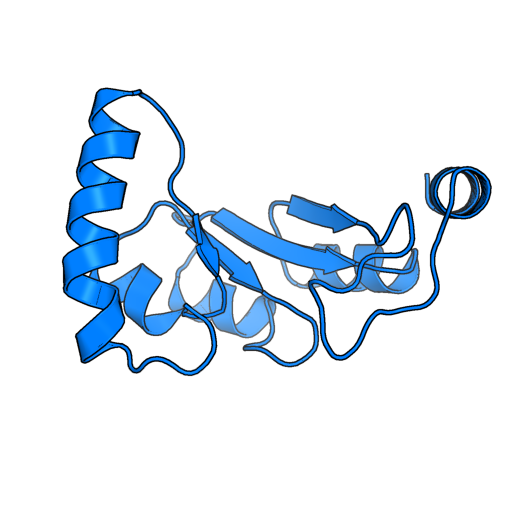 96 ? 7.668 14.356 -7.126 1.00 87.19 96 THR A C 1
ATOM 742 O O . THR A 1 96 ? 8.448 14.542 -6.200 1.00 87.19 96 THR A O 1
ATOM 745 N N . THR A 1 97 ? 6.479 13.776 -6.926 1.00 85.19 97 THR A N 1
ATOM 746 C CA . THR A 1 97 ? 5.957 13.430 -5.590 1.00 85.19 97 THR A CA 1
ATOM 747 C C . THR A 1 97 ? 6.672 12.233 -4.945 1.00 85.19 97 THR A C 1
ATOM 749 O O . THR A 1 97 ? 6.617 12.072 -3.728 1.00 85.19 97 THR A O 1
ATOM 752 N N . LYS A 1 98 ? 7.349 11.379 -5.728 1.00 78.75 98 LYS A N 1
ATOM 753 C CA . LYS A 1 98 ? 8.139 10.244 -5.217 1.00 78.75 98 LYS A CA 1
ATOM 754 C C . LYS A 1 98 ? 9.632 10.511 -5.403 1.00 78.75 98 LYS A C 1
ATOM 756 O O . LYS A 1 98 ? 10.093 10.656 -6.527 1.00 78.75 98 LYS A O 1
ATOM 761 N N . GLU A 1 99 ? 10.387 10.477 -4.307 1.00 72.94 99 GLU A N 1
ATOM 762 C CA . GLU A 1 99 ? 11.842 10.728 -4.293 1.00 72.94 99 GLU A CA 1
ATOM 763 C C . GLU A 1 99 ? 12.648 9.717 -5.124 1.00 72.94 99 GLU A C 1
ATOM 765 O O . GLU A 1 99 ? 13.669 10.063 -5.709 1.00 72.94 99 GLU A O 1
ATOM 770 N N . LYS A 1 100 ? 12.194 8.457 -5.180 1.00 76.69 100 LYS A N 1
ATOM 771 C CA . LYS A 1 100 ? 12.830 7.366 -5.936 1.00 76.69 100 LYS A CA 1
ATOM 772 C C . LYS A 1 100 ? 11.820 6.750 -6.891 1.00 76.69 100 LYS A C 1
ATOM 774 O O . LYS A 1 100 ? 11.201 5.727 -6.595 1.00 76.69 100 LYS A O 1
ATOM 779 N N . LEU A 1 101 ? 11.600 7.425 -8.012 1.00 80.94 101 LEU A N 1
ATOM 780 C CA . LEU A 1 101 ? 10.654 6.971 -9.019 1.00 80.94 101 LEU A CA 1
ATOM 781 C C . LEU A 1 101 ? 11.270 5.831 -9.845 1.00 80.94 101 LEU A C 1
ATOM 783 O O . LEU A 1 101 ? 12.369 5.968 -10.379 1.00 80.94 101 LEU A O 1
ATOM 787 N N . ALA A 1 102 ? 10.559 4.708 -9.956 1.00 83.88 102 ALA A N 1
ATOM 788 C CA . ALA A 1 102 ? 10.914 3.662 -10.913 1.00 83.88 102 ALA A CA 1
ATOM 789 C C . ALA A 1 102 ? 10.794 4.191 -12.359 1.00 83.88 102 ALA A C 1
ATOM 791 O O . ALA A 1 102 ? 10.090 5.182 -12.584 1.00 83.88 102 ALA A O 1
ATOM 792 N N . PRO A 1 103 ? 11.436 3.547 -13.351 1.00 86.38 103 PRO A N 1
ATOM 793 C CA . PRO A 1 103 ? 11.262 3.918 -14.751 1.00 86.38 103 PRO A CA 1
ATOM 794 C C . PRO A 1 103 ? 9.781 3.993 -15.133 1.00 86.38 103 PRO A C 1
ATOM 796 O O . PRO A 1 103 ? 8.988 3.127 -14.765 1.00 86.38 103 PRO A O 1
ATOM 799 N N . THR A 1 104 ? 9.401 5.047 -15.853 1.00 91.62 104 THR A N 1
ATOM 800 C CA . THR A 1 104 ? 8.016 5.234 -16.293 1.00 91.62 104 THR A CA 1
ATOM 801 C C . THR A 1 104 ? 7.611 4.138 -17.262 1.00 91.62 104 THR A C 1
ATOM 803 O O . THR A 1 104 ? 8.306 3.906 -18.248 1.00 91.62 104 THR A O 1
ATOM 806 N N . LEU A 1 105 ? 6.459 3.523 -17.015 1.00 93.19 105 LEU A N 1
ATOM 807 C CA . LEU A 1 105 ? 5.912 2.482 -17.879 1.00 93.19 105 LEU A CA 1
ATOM 808 C C . LEU A 1 105 ? 5.297 3.072 -19.152 1.00 93.19 105 LEU A C 1
ATOM 810 O O . LEU A 1 105 ? 5.446 2.503 -20.230 1.00 93.19 105 LEU A O 1
ATOM 814 N N . GLY A 1 106 ? 4.610 4.216 -19.049 1.00 93.06 106 GLY A N 1
ATOM 815 C CA . GLY A 1 106 ? 3.832 4.757 -20.165 1.00 93.06 106 GLY A CA 1
ATOM 816 C C . GLY A 1 106 ? 2.737 3.792 -20.630 1.00 93.06 106 GLY A C 1
ATOM 817 O O . GLY A 1 106 ? 2.448 2.793 -19.980 1.00 93.06 106 GLY A O 1
ATOM 818 N N . LEU A 1 107 ? 2.100 4.076 -21.764 1.00 94.38 107 LEU A N 1
ATOM 819 C CA . LEU A 1 107 ? 1.059 3.187 -22.290 1.00 94.38 107 LEU A CA 1
ATOM 820 C C . LEU A 1 107 ? 1.629 1.827 -22.720 1.00 94.38 107 LEU A C 1
ATOM 822 O O . LEU A 1 107 ? 1.011 0.793 -22.471 1.00 94.38 107 LEU A O 1
ATOM 826 N N . ASP A 1 108 ? 2.815 1.829 -23.326 1.00 93.75 108 ASP A N 1
ATOM 827 C CA . ASP A 1 108 ? 3.430 0.615 -23.863 1.00 93.75 108 ASP A CA 1
ATOM 828 C C . ASP A 1 108 ? 3.896 -0.336 -22.758 1.00 93.75 108 ASP A C 1
ATOM 830 O O . ASP A 1 108 ? 3.710 -1.544 -22.880 1.00 93.75 108 ASP A O 1
ATOM 834 N N . GLY A 1 109 ? 4.400 0.183 -21.633 1.00 93.31 109 GLY A N 1
ATOM 835 C CA . GLY A 1 109 ? 4.748 -0.645 -20.480 1.00 93.31 109 GLY A CA 1
ATOM 836 C C . GLY A 1 109 ? 3.533 -1.344 -19.868 1.00 93.31 109 GLY A C 1
ATOM 837 O O . GLY A 1 109 ? 3.620 -2.522 -19.542 1.00 93.31 109 GLY A O 1
ATOM 838 N N . TYR A 1 110 ? 2.376 -0.676 -19.776 1.00 93.69 110 TYR A N 1
ATOM 839 C CA . TYR A 1 110 ? 1.149 -1.338 -19.307 1.00 93.69 110 TYR A CA 1
ATOM 840 C C . TYR A 1 110 ? 0.662 -2.399 -20.298 1.00 93.69 110 TYR A C 1
ATOM 842 O O . TYR A 1 110 ? 0.279 -3.482 -19.868 1.00 93.69 110 TYR A O 1
ATOM 850 N N . ARG A 1 111 ? 0.731 -2.129 -21.610 1.00 93.38 111 ARG A N 1
ATOM 851 C CA . ARG A 1 111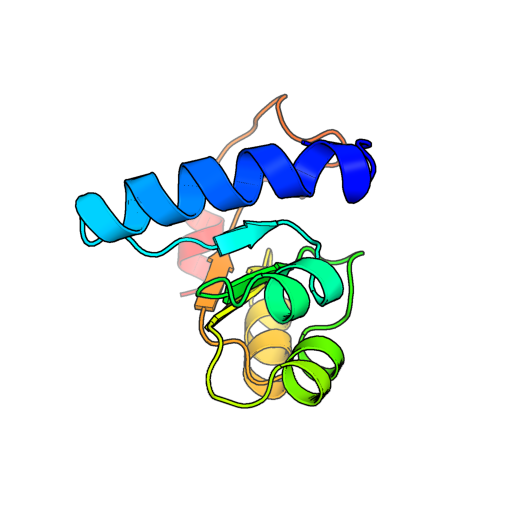 ? 0.396 -3.115 -22.655 1.00 93.38 111 ARG A CA 1
ATOM 852 C C . ARG A 1 111 ? 1.306 -4.339 -22.649 1.00 93.38 111 ARG A C 1
ATOM 854 O O . ARG A 1 111 ? 0.870 -5.399 -23.058 1.00 93.38 111 ARG A O 1
ATOM 861 N N . ALA A 1 112 ? 2.564 -4.192 -22.247 1.00 90.88 112 ALA A N 1
ATOM 862 C CA . ALA A 1 112 ? 3.491 -5.316 -22.150 1.00 90.88 112 ALA A CA 1
ATOM 863 C C . ALA A 1 112 ? 3.270 -6.167 -20.885 1.00 90.88 112 ALA A C 1
ATOM 865 O O . ALA A 1 112 ? 3.704 -7.315 -20.837 1.00 90.88 112 ALA A O 1
ATOM 866 N N . ILE A 1 113 ? 2.645 -5.595 -19.851 1.00 89.50 113 ILE A N 1
ATOM 867 C CA . ILE A 1 113 ? 2.393 -6.252 -18.561 1.00 89.50 113 ILE A CA 1
ATOM 868 C C . ILE A 1 113 ? 1.022 -6.955 -18.527 1.00 89.50 113 ILE A C 1
ATOM 870 O O . ILE A 1 113 ? 0.881 -7.944 -17.804 1.00 89.50 113 ILE A O 1
ATOM 874 N N . MET A 1 114 ? 0.029 -6.433 -19.257 1.00 78.81 114 MET A N 1
ATOM 875 C CA . MET A 1 114 ? -1.346 -6.957 -19.349 1.00 78.81 114 MET A CA 1
ATOM 876 C C . MET A 1 114 ? -1.529 -7.881 -20.548 1.00 78.81 114 MET A C 1
ATOM 878 O O . MET A 1 114 ? -2.203 -8.918 -20.366 1.00 78.81 114 MET A O 1
#

Organism: NCBI:txid749906